Protein AF-A0A816QUI7-F1 (afdb_monomer)

Solvent-accessible surface area (backbone atoms only — not comparable to full-atom values): 3825 Å² total; per-residue (Å²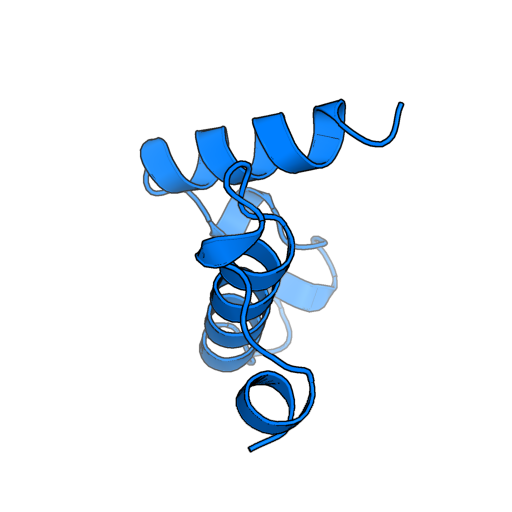): 118,79,65,55,58,57,53,48,50,56,47,33,48,75,69,74,38,59,71,76,71,52,57,76,79,58,76,73,64,82,46,64,70,59,50,50,51,52,51,52,53,51,54,38,63,66,38,89,53,70,90,67,31,68,57,72,67,76,73,75,111

pLDDT: mean 92.13, std 8.44, range [52.56, 98.06]

Secondary structure (DSSP, 8-state):
-HHHHHHHHHHHHHTT-GGGGS-TTGGGSS-HHHHHHHHHHHHHHT-SSGGGSPPHHHHH-

Radius of gyration: 12.42 Å; Cα contacts (8 Å, |Δi|>4): 27; chains: 1; bounding box: 31×27×28 Å

Foldseek 3Di:
DVVVLLVVCVVCVVVVNNVVNDDPVCNPVVCVVVVVVVSVLVNQQPDPDPVSRDDVVVSVD

Organism: Brassica napus (NCBI:txid3708)

Structure (mmCIF, N/CA/C/O backbone):
data_AF-A0A816QUI7-F1
#
_entry.id   AF-A0A816QUI7-F1
#
loop_
_atom_site.group_PDB
_atom_site.id
_atom_site.type_symbol
_atom_site.label_atom_id
_atom_site.label_alt_id
_atom_site.label_comp_id
_atom_site.label_asym_id
_atom_site.label_entity_id
_atom_site.label_seq_id
_atom_site.pdbx_PDB_ins_code
_atom_site.Cartn_x
_atom_site.Cartn_y
_atom_site.Cartn_z
_atom_site.occupancy
_atom_site.B_iso_or_equiv
_atom_site.auth_seq_id
_atom_site.auth_comp_id
_atom_site.auth_asym_id
_atom_site.auth_atom_id
_atom_site.pdbx_PDB_model_num
ATOM 1 N N . MET A 1 1 ? 8.401 15.952 -2.585 1.00 52.56 1 MET A N 1
ATOM 2 C CA . MET A 1 1 ? 6.943 15.802 -2.412 1.00 52.56 1 MET A CA 1
ATOM 3 C C . MET A 1 1 ? 6.468 14.347 -2.548 1.00 52.56 1 MET A C 1
ATOM 5 O O . MET A 1 1 ? 6.024 13.809 -1.551 1.00 52.56 1 MET A O 1
ATOM 9 N N . SER A 1 2 ? 6.610 13.629 -3.679 1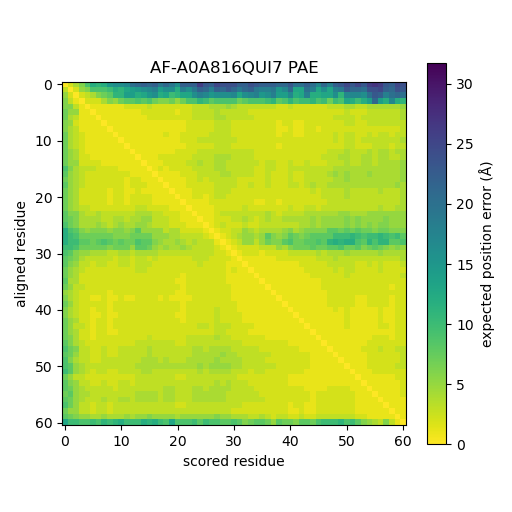.00 58.66 2 SER A N 1
ATOM 10 C CA . SER A 1 2 ? 6.058 12.248 -3.805 1.00 58.66 2 SER A CA 1
ATOM 11 C C . SER A 1 2 ? 6.781 11.136 -3.021 1.00 58.66 2 SER A C 1
ATOM 13 O O . SER A 1 2 ? 6.202 10.083 -2.777 1.00 58.66 2 SER A O 1
ATOM 15 N N . ARG A 1 3 ? 8.043 11.333 -2.614 1.00 63.31 3 ARG A N 1
ATOM 16 C CA . ARG A 1 3 ? 8.782 10.332 -1.816 1.00 63.31 3 ARG A CA 1
ATOM 17 C C . ARG A 1 3 ? 8.395 10.326 -0.335 1.00 63.31 3 ARG A C 1
ATOM 19 O O . ARG A 1 3 ? 8.613 9.319 0.329 1.00 63.31 3 ARG A O 1
ATOM 26 N N . GLU A 1 4 ? 7.825 11.419 0.173 1.00 85.50 4 GLU A N 1
ATOM 27 C CA . GLU A 1 4 ? 7.491 11.551 1.598 1.00 85.50 4 GLU A CA 1
ATOM 28 C C . GLU A 1 4 ? 6.304 10.673 1.979 1.00 85.50 4 GLU A C 1
ATOM 30 O O . GLU A 1 4 ? 6.375 9.958 2.973 1.00 85.50 4 GLU A O 1
ATOM 35 N N . ILE A 1 5 ? 5.266 10.631 1.137 1.00 93.00 5 ILE A N 1
ATOM 36 C CA . ILE A 1 5 ? 4.104 9.770 1.379 1.00 93.00 5 ILE A CA 1
ATOM 37 C C . ILE A 1 5 ? 4.495 8.289 1.380 1.00 93.00 5 ILE A C 1
ATOM 39 O O . ILE A 1 5 ? 4.115 7.562 2.287 1.00 93.00 5 ILE A O 1
ATOM 43 N N . VAL A 1 6 ? 5.333 7.847 0.434 1.00 93.56 6 VAL A N 1
ATOM 44 C CA . VAL A 1 6 ? 5.804 6.452 0.380 1.00 93.56 6 VAL A CA 1
ATOM 45 C C . VAL A 1 6 ? 6.607 6.098 1.636 1.00 93.56 6 VAL A C 1
ATOM 47 O O . VAL A 1 6 ? 6.399 5.040 2.229 1.00 93.56 6 VAL A O 1
ATOM 50 N N . ALA A 1 7 ? 7.501 6.989 2.079 1.00 93.62 7 ALA A N 1
ATOM 51 C CA . ALA A 1 7 ? 8.282 6.784 3.297 1.00 93.62 7 ALA A CA 1
ATOM 52 C C . ALA A 1 7 ? 7.400 6.716 4.556 1.00 93.62 7 ALA A C 1
ATOM 54 O O . ALA A 1 7 ? 7.597 5.825 5.386 1.00 93.62 7 ALA A O 1
ATOM 55 N N . TRP A 1 8 ? 6.415 7.611 4.670 1.00 94.88 8 TRP A N 1
ATOM 56 C CA . TRP A 1 8 ? 5.447 7.630 5.765 1.00 94.88 8 TRP A CA 1
ATOM 57 C C . TRP A 1 8 ? 4.587 6.361 5.793 1.00 94.88 8 TRP A C 1
ATOM 59 O O . TRP A 1 8 ? 4.498 5.712 6.832 1.00 94.88 8 TRP A O 1
ATOM 69 N N . VAL A 1 9 ? 4.055 5.927 4.648 1.00 95.75 9 VAL A N 1
ATOM 70 C CA . VAL A 1 9 ? 3.282 4.679 4.536 1.00 95.75 9 VAL A CA 1
ATOM 71 C C . VAL A 1 9 ? 4.101 3.473 4.997 1.00 95.75 9 VAL A C 1
ATOM 73 O O . VAL A 1 9 ? 3.625 2.655 5.784 1.00 95.75 9 VAL A O 1
ATOM 76 N N . HIS A 1 10 ? 5.363 3.368 4.570 1.00 94.25 10 HIS A N 1
ATOM 77 C CA . HIS A 1 10 ? 6.242 2.300 5.046 1.00 94.25 10 HIS A CA 1
ATOM 78 C C . HIS A 1 10 ? 6.518 2.380 6.553 1.00 94.25 10 HIS A C 1
ATOM 80 O O . HIS A 1 10 ? 6.692 1.335 7.178 1.00 94.25 10 HIS A O 1
ATOM 86 N N . GLN A 1 11 ? 6.568 3.579 7.142 1.00 95.06 11 GLN A N 1
ATOM 87 C CA . GLN A 1 11 ? 6.702 3.742 8.590 1.00 95.06 11 GLN A CA 1
ATOM 88 C C . GLN A 1 11 ? 5.459 3.239 9.327 1.00 95.06 11 GLN A C 1
ATOM 90 O O . GLN A 1 11 ? 5.602 2.419 10.226 1.00 95.06 11 GLN A O 1
ATOM 95 N N . MET A 1 12 ? 4.257 3.642 8.904 1.00 96.50 12 MET A N 1
ATOM 96 C CA . MET A 1 12 ? 3.001 3.182 9.515 1.00 96.50 12 MET A CA 1
ATOM 97 C C . MET A 1 12 ? 2.869 1.658 9.461 1.00 96.50 12 MET A C 1
ATOM 99 O O . MET A 1 12 ? 2.479 1.028 10.437 1.00 96.50 12 MET A O 1
ATOM 103 N N . ARG A 1 13 ? 3.305 1.038 8.359 1.00 94.19 13 ARG A N 1
ATOM 104 C CA . ARG A 1 13 ? 3.365 -0.424 8.252 1.00 94.19 13 ARG A CA 1
ATOM 105 C C . ARG A 1 13 ? 4.356 -1.077 9.218 1.00 94.19 13 ARG A C 1
ATOM 107 O O . ARG A 1 13 ? 4.044 -2.131 9.756 1.00 94.19 13 ARG A 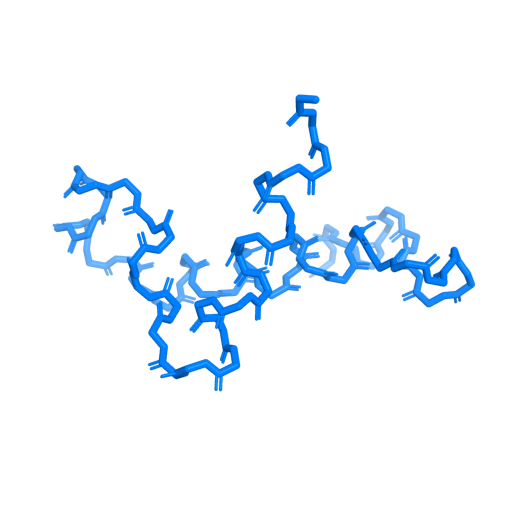O 1
ATOM 114 N N . ARG A 1 14 ? 5.541 -0.488 9.421 1.00 94.25 14 ARG A N 1
ATOM 115 C CA . ARG A 1 14 ? 6.534 -0.992 10.393 1.00 94.25 14 ARG A CA 1
ATOM 116 C C . ARG A 1 14 ? 6.058 -0.860 11.837 1.00 94.25 14 ARG A C 1
ATOM 118 O O . ARG A 1 14 ? 6.469 -1.654 12.669 1.00 94.25 14 ARG A O 1
ATOM 125 N N . GLU A 1 15 ? 5.228 0.138 12.116 1.00 96.94 15 GLU A N 1
ATOM 126 C CA . GLU A 1 15 ? 4.597 0.352 13.422 1.00 96.94 15 GLU A CA 1
ATOM 127 C C . GLU A 1 15 ? 3.324 -0.477 13.633 1.00 96.94 15 GLU A C 1
ATOM 129 O O . GLU A 1 15 ? 2.654 -0.277 14.640 1.00 96.94 15 GLU A O 1
ATOM 134 N N . GLU A 1 16 ? 2.978 -1.372 12.701 1.00 94.94 16 GLU A N 1
ATOM 135 C CA . GLU A 1 16 ? 1.752 -2.182 12.751 1.00 94.94 16 GLU A CA 1
ATOM 136 C C . GLU A 1 16 ? 0.460 -1.342 12.783 1.00 94.94 16 GLU A C 1
ATOM 138 O O . GLU A 1 16 ? -0.551 -1.772 13.327 1.00 94.94 16 GLU A O 1
ATOM 143 N N . LYS A 1 17 ? 0.485 -0.158 12.149 1.00 95.19 17 LYS A N 1
ATOM 144 C CA . LYS A 1 17 ? -0.654 0.773 12.016 1.00 95.19 17 LYS A CA 1
ATOM 145 C C . LYS A 1 17 ? -1.042 1.052 10.553 1.00 95.19 17 LYS A C 1
ATOM 147 O O . LYS A 1 17 ? -1.114 2.217 10.142 1.00 95.19 17 LYS A O 1
ATOM 152 N N . PRO A 1 18 ? -1.216 0.034 9.688 1.00 92.44 18 PRO A N 1
ATOM 153 C CA . PRO A 1 18 ? -1.562 0.253 8.280 1.00 92.44 18 PRO A CA 1
ATOM 154 C C . PRO A 1 18 ? -2.889 1.005 8.090 1.00 92.44 18 PRO A C 1
ATOM 156 O O . PRO A 1 18 ? -3.065 1.682 7.081 1.00 92.44 18 PRO A O 1
ATOM 159 N N . GLU A 1 19 ? -3.801 0.934 9.057 1.00 91.50 19 GLU A N 1
ATOM 160 C CA . GLU A 1 19 ? -5.081 1.633 9.056 1.00 91.50 19 GLU A CA 1
ATOM 161 C C . GLU A 1 19 ? -4.944 3.157 9.053 1.00 91.50 19 GLU A C 1
ATOM 163 O O . GLU A 1 19 ? -5.802 3.841 8.491 1.00 91.50 19 GLU A O 1
ATOM 168 N N . GLU A 1 20 ? -3.846 3.694 9.598 1.00 93.44 20 GLU A N 1
ATOM 169 C CA . GLU A 1 20 ? -3.618 5.140 9.639 1.00 93.44 20 GLU A CA 1
ATOM 170 C C . GLU A 1 20 ? -3.356 5.753 8.261 1.00 93.44 20 GLU A C 1
ATOM 172 O O . GLU A 1 20 ? -3.536 6.953 8.055 1.00 93.44 20 GLU A O 1
ATOM 177 N N . VAL A 1 21 ? -2.994 4.912 7.292 1.00 94.50 21 VAL A N 1
ATOM 178 C CA . VAL A 1 21 ? -2.762 5.311 5.902 1.00 94.50 21 VAL A CA 1
ATOM 179 C C . VAL A 1 21 ? -4.072 5.564 5.158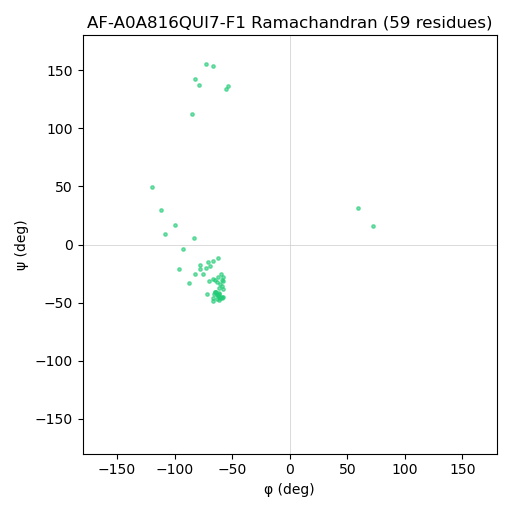 1.00 94.50 21 VAL A C 1
ATOM 181 O O . VAL A 1 21 ? -4.096 6.318 4.184 1.00 94.50 21 VAL A O 1
ATOM 184 N N . PHE A 1 22 ? -5.168 4.942 5.592 1.00 94.12 22 PHE A N 1
ATOM 185 C CA . PHE A 1 22 ? -6.429 5.023 4.873 1.00 94.12 22 PHE A CA 1
ATOM 186 C C . PHE A 1 22 ? -7.198 6.297 5.194 1.00 94.12 22 PHE A C 1
ATOM 188 O O . PHE A 1 22 ? -7.270 6.727 6.350 1.00 94.12 22 PHE A O 1
ATOM 195 N N . ASP A 1 23 ? -7.844 6.836 4.161 1.00 93.25 23 ASP A N 1
ATOM 196 C CA . ASP A 1 23 ? -8.792 7.935 4.288 1.00 93.25 23 ASP A CA 1
ATOM 197 C C . ASP A 1 23 ? -9.898 7.573 5.292 1.00 93.25 23 ASP A C 1
ATOM 199 O O . ASP A 1 23 ? -10.471 6.479 5.251 1.00 93.25 23 ASP A O 1
ATOM 203 N N . ALA A 1 24 ? -10.207 8.502 6.196 1.00 90.88 24 ALA A N 1
ATOM 204 C CA . ALA A 1 24 ? -11.198 8.316 7.249 1.00 90.88 24 ALA A CA 1
ATOM 205 C C . ALA A 1 24 ? -12.600 7.970 6.714 1.00 90.88 24 ALA A C 1
ATOM 207 O O . ALA A 1 24 ? -13.357 7.278 7.399 1.00 90.88 24 ALA A O 1
ATOM 208 N N . LEU A 1 25 ? -12.947 8.408 5.498 1.00 90.12 25 LEU A N 1
ATOM 209 C CA . LEU A 1 25 ? -14.214 8.066 4.847 1.00 90.12 25 LEU A CA 1
ATOM 210 C C . LEU A 1 25 ? -14.259 6.594 4.419 1.00 90.12 25 LEU A C 1
ATOM 212 O O . LEU A 1 25 ? -15.320 5.974 4.459 1.00 90.12 25 LEU A O 1
ATOM 216 N N . LEU A 1 26 ? -13.109 6.017 4.063 1.00 87.69 26 LEU A N 1
ATOM 217 C CA . LEU A 1 26 ? -12.998 4.620 3.642 1.00 87.69 26 LEU A CA 1
ATOM 218 C C . LEU A 1 26 ? -12.924 3.656 4.830 1.00 87.69 26 LEU A C 1
ATOM 220 O O . LEU A 1 26 ? -13.377 2.521 4.709 1.00 87.69 26 LEU A O 1
ATOM 224 N N . ARG A 1 27 ? -12.453 4.102 6.003 1.00 83.31 27 ARG A N 1
ATOM 225 C CA . ARG A 1 27 ? -12.386 3.272 7.228 1.00 83.31 27 ARG A CA 1
ATOM 226 C C . ARG A 1 27 ? -13.750 2.790 7.746 1.00 83.31 27 ARG A C 1
ATOM 228 O O . ARG A 1 27 ? -13.794 1.972 8.652 1.00 83.31 27 ARG A O 1
ATOM 235 N N . LYS A 1 28 ? -14.860 3.320 7.223 1.00 84.69 28 LYS A N 1
ATOM 236 C CA . LYS A 1 28 ? -16.232 2.904 7.573 1.00 84.69 28 LYS A CA 1
ATOM 237 C C . LYS A 1 28 ? -16.923 2.121 6.454 1.00 84.69 28 LYS A C 1
ATOM 239 O O . LYS A 1 28 ? -18.129 1.903 6.521 1.00 84.69 28 LYS A O 1
ATOM 244 N N . SER A 1 29 ? -16.182 1.752 5.410 1.00 87.19 29 SER A N 1
ATOM 245 C CA . SER A 1 29 ? -16.730 1.077 4.232 1.00 87.19 29 SER A CA 1
ATOM 246 C C . SER A 1 29 ? -17.010 -0.414 4.448 1.00 87.19 29 SER A C 1
ATOM 248 O O . SER A 1 29 ? -17.759 -0.989 3.661 1.00 87.19 29 SER A O 1
ATOM 250 N N . GLY A 1 30 ? -16.433 -1.042 5.484 1.00 88.38 30 GLY A N 1
ATOM 251 C CA . GLY A 1 30 ? -16.496 -2.495 5.681 1.00 88.38 30 GLY A CA 1
ATOM 252 C C . GLY A 1 30 ? -15.623 -3.288 4.698 1.00 88.38 30 GLY A C 1
ATOM 253 O O . GLY A 1 30 ? -15.850 -4.482 4.510 1.00 88.38 30 GLY A O 1
ATOM 254 N N . GLN A 1 31 ? -14.682 -2.619 4.021 1.00 93.06 31 GLN A N 1
ATOM 255 C CA . GLN A 1 31 ? -13.776 -3.189 3.011 1.00 93.06 31 GLN A CA 1
ATOM 256 C C . GLN A 1 31 ? -12.324 -3.215 3.507 1.00 93.06 31 GLN A C 1
ATOM 258 O O . GLN A 1 31 ? -11.375 -3.080 2.734 1.00 93.06 31 GLN A O 1
ATOM 263 N N . GLU A 1 32 ? -12.117 -3.336 4.819 1.00 91.25 32 GLU A N 1
ATOM 264 C CA . GLU A 1 32 ? -10.799 -3.211 5.447 1.00 91.25 32 GLU A CA 1
ATOM 265 C C . GLU A 1 32 ? -9.809 -4.237 4.877 1.00 91.25 32 GLU A C 1
ATOM 267 O O . GLU A 1 32 ? -8.632 -3.936 4.674 1.00 91.25 32 GLU A O 1
ATOM 272 N N . LYS A 1 33 ? -10.291 -5.440 4.548 1.00 92.88 33 LYS A N 1
ATOM 273 C CA . LYS A 1 33 ? -9.476 -6.505 3.956 1.00 92.88 33 LYS A CA 1
ATOM 274 C C . LYS A 1 33 ? -8.996 -6.144 2.548 1.00 92.88 33 LYS A C 1
ATOM 276 O O . LYS A 1 33 ? -7.823 -6.337 2.227 1.00 92.88 33 LYS A O 1
ATOM 281 N N . GLU A 1 34 ? -9.882 -5.625 1.707 1.00 94.81 34 GLU A N 1
ATOM 282 C CA . GLU A 1 34 ? -9.571 -5.175 0.352 1.00 94.81 34 GLU A CA 1
ATOM 283 C C . GLU A 1 34 ? -8.620 -3.976 0.389 1.00 94.81 34 GLU A C 1
ATOM 285 O O . GLU A 1 34 ? -7.648 -3.934 -0.364 1.00 94.81 34 GLU A O 1
ATOM 290 N N . MET A 1 35 ? -8.843 -3.043 1.315 1.00 95.12 35 MET A N 1
ATOM 291 C CA . MET A 1 35 ? -7.985 -1.877 1.524 1.00 95.12 35 MET A CA 1
ATOM 292 C C . MET A 1 35 ? -6.559 -2.285 1.913 1.00 95.12 35 MET A C 1
ATOM 294 O O . MET A 1 35 ? -5.595 -1.785 1.327 1.00 95.12 35 MET A O 1
ATOM 298 N N . LEU A 1 36 ? -6.409 -3.241 2.835 1.00 94.62 36 LEU A N 1
ATOM 299 C CA . LEU A 1 36 ? -5.104 -3.806 3.194 1.00 94.62 36 LEU A CA 1
ATOM 300 C C . LEU A 1 36 ? -4.432 -4.497 2.001 1.00 94.62 36 LEU A C 1
ATOM 302 O O . LEU A 1 36 ? -3.250 -4.261 1.751 1.00 94.62 36 LEU A O 1
ATOM 306 N N . ARG A 1 37 ? -5.185 -5.270 1.206 1.00 95.31 37 ARG A N 1
ATOM 307 C CA . ARG A 1 37 ? -4.654 -5.912 -0.009 1.00 95.31 37 ARG A CA 1
ATOM 308 C C . ARG A 1 37 ? -4.140 -4.881 -1.019 1.00 95.31 37 ARG A C 1
ATOM 310 O O . ARG A 1 37 ? -3.053 -5.052 -1.568 1.00 95.31 37 ARG A O 1
ATOM 317 N N . VAL A 1 38 ? -4.891 -3.806 -1.259 1.00 95.38 38 VAL A N 1
ATOM 318 C CA . VAL A 1 38 ? -4.468 -2.725 -2.164 1.00 95.38 38 VAL A CA 1
ATOM 319 C C . VAL A 1 38 ? -3.219 -2.024 -1.629 1.00 95.38 38 VAL A C 1
ATOM 321 O O . VAL A 1 38 ? -2.299 -1.753 -2.401 1.00 95.38 38 VAL A O 1
ATOM 324 N N . LEU A 1 39 ? -3.141 -1.780 -0.318 1.00 96.31 39 LEU A N 1
ATOM 325 C CA . LEU A 1 39 ? -1.957 -1.199 0.317 1.00 96.31 39 LEU A CA 1
ATOM 326 C C . LEU A 1 39 ? -0.715 -2.087 0.140 1.00 96.31 39 LEU A C 1
ATOM 328 O O . LEU A 1 39 ? 0.368 -1.581 -0.163 1.00 96.31 39 LEU A O 1
ATOM 332 N N . ASP A 1 40 ? -0.862 -3.405 0.280 1.00 95.38 40 ASP A N 1
ATOM 333 C CA . ASP A 1 40 ? 0.222 -4.361 0.046 1.00 95.38 40 ASP A CA 1
ATOM 334 C C . ASP A 1 40 ? 0.734 -4.309 -1.392 1.00 95.38 40 ASP A C 1
ATOM 336 O O . ASP A 1 40 ? 1.942 -4.177 -1.619 1.00 95.38 40 ASP A O 1
ATOM 340 N N . ILE A 1 41 ? -0.182 -4.329 -2.359 1.00 96.94 41 ILE A N 1
ATOM 341 C CA . ILE A 1 41 ? 0.138 -4.217 -3.784 1.00 96.94 41 ILE A CA 1
ATOM 342 C C . ILE A 1 41 ? 0.834 -2.887 -4.087 1.00 96.94 41 ILE A C 1
ATOM 344 O O . ILE A 1 41 ? 1.879 -2.871 -4.746 1.00 96.94 41 ILE A O 1
ATOM 348 N N . ALA A 1 42 ? 0.320 -1.777 -3.554 1.00 96.38 42 ALA A N 1
ATOM 349 C CA . ALA A 1 42 ? 0.926 -0.462 -3.717 1.00 96.38 42 ALA A CA 1
ATOM 350 C C . ALA A 1 42 ? 2.363 -0.433 -3.173 1.00 96.38 42 ALA A C 1
ATOM 352 O O . ALA A 1 42 ? 3.269 0.035 -3.864 1.00 96.38 42 ALA A O 1
ATOM 353 N N . CYS A 1 43 ? 2.605 -1.001 -1.983 1.00 95.62 43 CYS A N 1
ATOM 354 C CA . CYS A 1 43 ? 3.943 -1.111 -1.398 1.00 95.62 43 CYS A CA 1
ATOM 355 C C . CYS A 1 43 ? 4.912 -1.940 -2.257 1.00 95.62 43 CYS A C 1
ATOM 357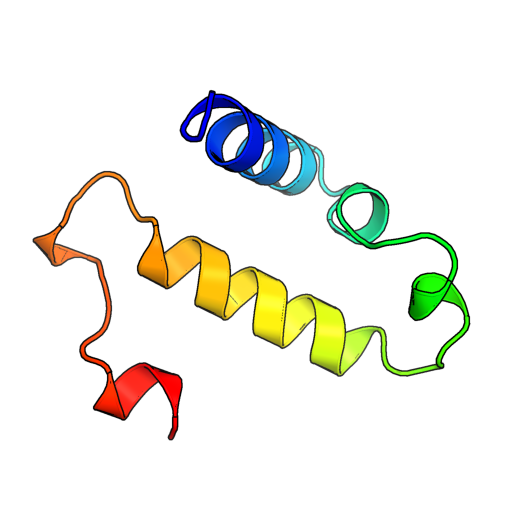 O O . CYS A 1 43 ? 6.091 -1.588 -2.344 1.00 95.62 43 CYS A O 1
ATOM 359 N N . MET A 1 44 ? 4.444 -3.012 -2.904 1.00 96.31 44 MET A N 1
ATOM 360 C CA . MET A 1 44 ? 5.262 -3.780 -3.852 1.00 96.31 44 MET A CA 1
ATOM 361 C C . MET A 1 44 ? 5.624 -2.942 -5.087 1.00 96.31 44 MET A C 1
ATOM 363 O O . MET A 1 44 ? 6.783 -2.924 -5.507 1.00 96.31 44 MET A O 1
ATOM 367 N N . CYS A 1 45 ? 4.667 -2.185 -5.630 1.00 97.12 45 CYS A N 1
ATOM 368 C CA . CYS A 1 45 ? 4.860 -1.350 -6.822 1.00 97.12 45 CYS A CA 1
ATOM 369 C C . CYS A 1 45 ? 5.864 -0.207 -6.609 1.00 97.12 45 CYS A C 1
ATOM 371 O O . CYS A 1 45 ? 6.569 0.184 -7.540 1.00 97.12 45 CYS A O 1
ATOM 373 N N . VAL A 1 46 ? 5.967 0.316 -5.385 1.00 95.12 46 VAL A N 1
ATOM 374 C CA . VAL A 1 46 ? 6.870 1.431 -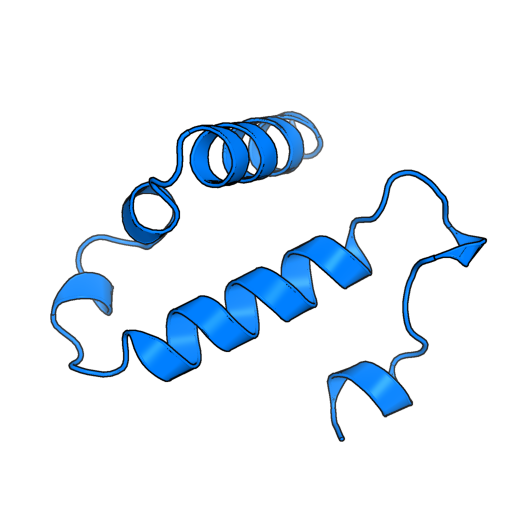5.043 1.00 95.12 46 VAL A CA 1
ATOM 375 C C . VAL A 1 46 ? 8.174 0.984 -4.382 1.00 95.12 46 VAL A C 1
ATOM 377 O O . VAL A 1 46 ? 8.883 1.807 -3.801 1.00 95.12 46 VAL A O 1
ATOM 380 N N . ASN A 1 47 ? 8.533 -0.301 -4.488 1.00 94.38 47 ASN A N 1
ATOM 381 C CA . ASN A 1 47 ? 9.761 -0.819 -3.889 1.00 94.38 47 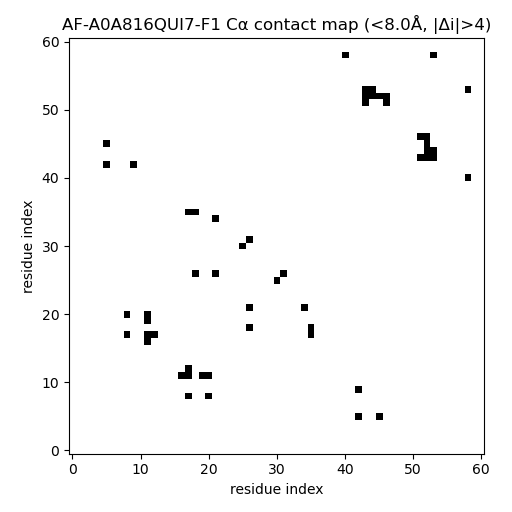ASN A CA 1
ATOM 382 C C . ASN A 1 47 ? 10.991 0.002 -4.321 1.00 94.38 47 ASN A C 1
ATOM 384 O O . ASN A 1 47 ? 11.154 0.347 -5.500 1.00 94.38 47 ASN A O 1
ATOM 388 N N . GLN A 1 48 ? 11.878 0.306 -3.368 1.00 91.62 48 GLN A N 1
ATOM 389 C CA . GLN A 1 48 ? 13.112 1.047 -3.645 1.00 91.62 48 GLN A CA 1
ATOM 390 C C . GLN A 1 48 ? 14.010 0.311 -4.641 1.00 91.62 48 GLN A C 1
ATOM 392 O O . GLN A 1 48 ? 14.650 0.961 -5.461 1.00 91.62 48 GLN A O 1
ATOM 397 N N . ASN A 1 49 ? 14.024 -1.026 -4.600 1.00 94.75 49 ASN A N 1
ATOM 398 C CA . ASN A 1 49 ? 14.695 -1.852 -5.593 1.00 94.75 49 ASN A CA 1
ATOM 399 C C . ASN A 1 49 ? 13.754 -2.080 -6.794 1.00 94.75 49 ASN A C 1
ATOM 401 O O . ASN A 1 49 ? 12.765 -2.805 -6.645 1.00 94.75 49 ASN A O 1
ATOM 405 N N . PRO A 1 50 ? 14.053 -1.529 -7.988 1.00 96.00 50 PRO A N 1
ATOM 406 C CA . PRO A 1 50 ? 13.209 -1.698 -9.169 1.00 96.00 50 PRO A CA 1
ATOM 407 C C . PRO A 1 50 ? 13.015 -3.160 -9.582 1.00 96.00 50 PRO A C 1
ATOM 409 O O . PRO A 1 50 ? 11.942 -3.507 -10.057 1.00 96.00 50 PRO A O 1
ATOM 412 N N . MET A 1 51 ? 14.003 -4.027 -9.333 1.00 97.25 51 MET A N 1
ATOM 413 C CA . MET A 1 51 ? 13.933 -5.456 -9.666 1.00 97.25 51 MET A CA 1
ATOM 414 C C . MET A 1 51 ? 12.954 -6.237 -8.782 1.00 97.25 51 MET A C 1
ATOM 416 O O . ME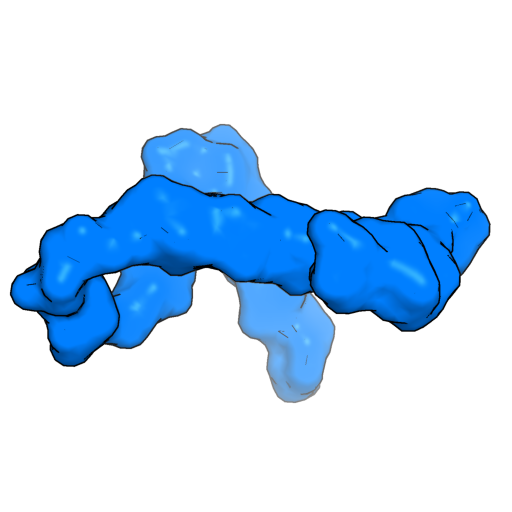T A 1 51 ? 12.613 -7.369 -9.102 1.00 97.25 51 MET A O 1
ATOM 420 N N . LYS A 1 52 ? 12.523 -5.658 -7.653 1.00 96.44 52 LYS A N 1
ATOM 421 C CA . LYS A 1 52 ? 11.510 -6.246 -6.764 1.00 96.44 52 LYS A CA 1
ATOM 422 C C . LYS A 1 52 ? 10.090 -5.779 -7.086 1.00 96.44 52 LYS A C 1
ATOM 424 O O . LYS A 1 52 ? 9.158 -6.211 -6.413 1.00 96.44 52 LYS A O 1
ATOM 429 N N . ARG A 1 53 ? 9.917 -4.864 -8.044 1.00 97.69 53 ARG A N 1
ATOM 430 C CA . ARG A 1 53 ? 8.592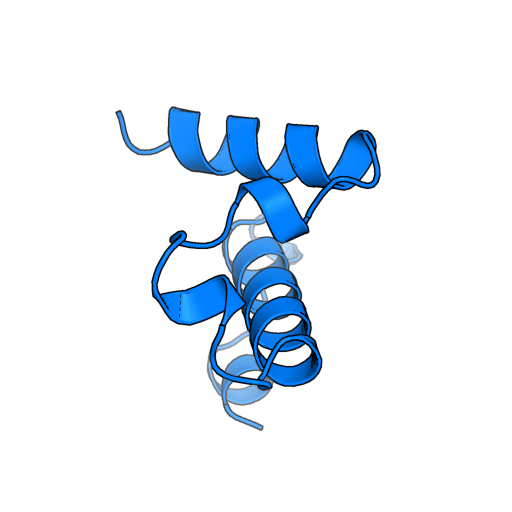 -4.373 -8.430 1.00 97.69 53 ARG A CA 1
ATOM 431 C C . ARG A 1 53 ? 7.918 -5.405 -9.337 1.00 97.69 53 ARG A C 1
ATOM 433 O O . ARG A 1 53 ? 8.589 -5.932 -10.225 1.00 97.69 53 ARG A O 1
ATOM 440 N N . PRO A 1 54 ? 6.624 -5.688 -9.137 1.00 98.06 54 PRO A N 1
ATOM 441 C CA . PRO A 1 54 ? 5.889 -6.585 -10.015 1.00 98.06 54 PRO A CA 1
ATOM 442 C C . PRO A 1 54 ? 5.735 -5.979 -11.415 1.00 98.06 54 PRO A C 1
ATOM 444 O O . PRO A 1 54 ? 5.701 -4.755 -11.580 1.00 98.06 54 PRO A O 1
ATOM 447 N N . VAL A 1 55 ? 5.595 -6.836 -12.427 1.00 97.75 55 VAL A N 1
ATOM 448 C CA . VAL A 1 55 ? 5.067 -6.404 -13.731 1.00 97.75 55 VAL A CA 1
ATOM 449 C C . VAL A 1 55 ? 3.566 -6.154 -13.612 1.00 97.75 55 VAL A C 1
ATOM 451 O O . VAL A 1 55 ? 2.907 -6.744 -12.760 1.00 97.75 55 VAL A O 1
ATOM 454 N N . ILE A 1 56 ? 3.001 -5.310 -14.481 1.00 97.38 56 ILE A N 1
ATOM 455 C CA . ILE A 1 56 ? 1.591 -4.903 -14.360 1.00 97.38 56 ILE A CA 1
ATOM 456 C C . ILE A 1 56 ? 0.616 -6.088 -14.378 1.00 97.38 56 ILE A C 1
ATOM 458 O O . ILE A 1 56 ? -0.394 -6.043 -13.691 1.00 97.38 56 ILE A O 1
ATOM 462 N N . GLN A 1 57 ? 0.950 -7.169 -15.088 1.00 97.69 57 GLN A N 1
ATOM 463 C CA . GLN A 1 57 ? 0.154 -8.395 -15.100 1.00 97.69 57 GLN A CA 1
ATOM 464 C C . GLN A 1 57 ? -0.004 -8.990 -13.687 1.00 97.69 57 GLN A C 1
ATOM 466 O O . GLN A 1 57 ? -1.117 -9.217 -13.242 1.00 97.69 57 GLN A O 1
ATOM 471 N N . GLN A 1 58 ? 1.082 -9.076 -12.912 1.00 96.69 58 GLN A N 1
ATOM 472 C CA . GLN A 1 58 ? 1.059 -9.572 -11.526 1.00 96.69 58 GLN A CA 1
ATOM 473 C C . GLN A 1 58 ? 0.296 -8.659 -10.548 1.00 96.69 58 GLN A C 1
ATOM 475 O O . GLN A 1 58 ? 0.053 -9.051 -9.411 1.00 96.69 58 GLN A O 1
ATOM 480 N N . VAL A 1 59 ? 0.002 -7.416 -10.942 1.00 96.88 59 VAL A N 1
ATOM 481 C CA . VAL A 1 59 ? -0.746 -6.443 -10.130 1.00 96.88 59 VAL A CA 1
ATOM 482 C C . VAL A 1 59 ? -2.252 -6.579 -10.348 1.00 96.88 59 VAL A C 1
ATOM 484 O O . VAL A 1 59 ? -3.018 -6.300 -9.427 1.00 96.88 59 VAL A O 1
ATOM 487 N N . VAL A 1 60 ? -2.668 -6.953 -11.563 1.00 93.75 60 VAL A N 1
ATOM 488 C CA . VAL A 1 60 ? -4.084 -7.047 -11.956 1.00 93.75 60 VAL A CA 1
ATOM 489 C C . VAL A 1 60 ? -4.660 -8.458 -11.829 1.00 93.75 60 VAL A C 1
ATOM 491 O O . VAL A 1 60 ? -5.882 -8.578 -11.750 1.00 93.75 60 VAL A O 1
ATOM 494 N N . ASP A 1 61 ? -3.801 -9.481 -11.808 1.00 88.06 61 ASP A N 1
ATOM 495 C CA . ASP A 1 61 ? -4.158 -10.887 -11.562 1.00 88.06 61 ASP A CA 1
ATOM 496 C C . ASP A 1 61 ? -4.572 -11.134 -10.090 1.00 88.06 61 ASP A C 1
ATOM 498 O O . ASP A 1 61 ? -5.577 -11.850 -9.863 1.00 88.06 61 ASP A O 1
#

Nearest PDB structures (foldseek):
  4l68-assembly1_A  TM=9.465E-01  e=1.088E-01  Arabidopsis thaliana
  7xdw-assembly2_B  TM=8.503E-01  e=9.419E-01  Arabidopsis thaliana
  7xdx-assembly2_B  TM=8.654E-01  e=1.379E+00  Arabidopsis thaliana

Sequence (61 aa):
MSREIVAWVHQMRREEKPEEVFDALLRKSGQEKEMLRVLDIACMCVNQNPMKRPVIQQVVD

Mean predicted aligned error: 3.55 Å